Protein AF-D2QC10-F1 (afdb_monomer)

Structure (mmCIF, N/CA/C/O backbone):
data_AF-D2QC10-F1
#
_entry.id   AF-D2QC10-F1
#
loop_
_atom_site.group_PDB
_atom_site.id
_atom_site.type_symbol
_atom_site.label_atom_id
_atom_site.label_alt_id
_atom_site.label_comp_id
_atom_site.label_asym_id
_atom_site.label_entity_id
_atom_site.label_seq_id
_atom_site.pdbx_PDB_ins_code
_atom_site.Cartn_x
_atom_site.Cartn_y
_atom_site.Cartn_z
_atom_site.occupancy
_atom_site.B_iso_or_equiv
_atom_site.auth_seq_id
_atom_site.auth_comp_id
_atom_site.auth_asym_id
_atom_site.auth_atom_id
_atom_site.pdbx_PDB_model_num
ATOM 1 N N . MET A 1 1 ? 26.975 -38.002 15.599 1.00 36.53 1 MET A N 1
ATOM 2 C CA . MET A 1 1 ? 27.301 -37.436 14.276 1.00 36.53 1 MET A CA 1
ATOM 3 C C . MET A 1 1 ? 26.280 -38.032 13.317 1.00 36.53 1 MET A 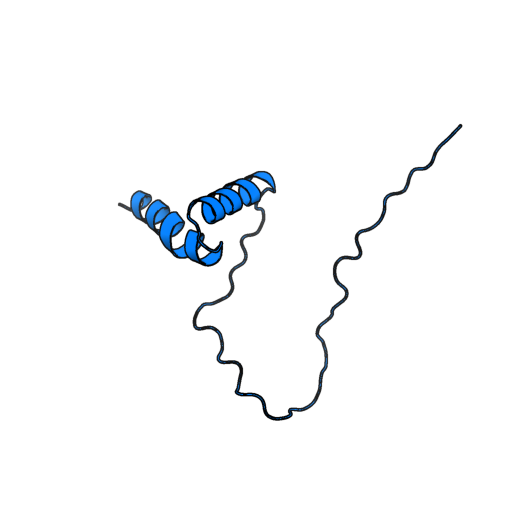C 1
ATOM 5 O O . MET A 1 1 ? 26.516 -39.116 12.821 1.00 36.53 1 MET A O 1
ATOM 9 N N . ALA A 1 2 ? 25.015 -37.608 13.261 1.00 42.69 2 ALA A N 1
ATOM 10 C CA . ALA A 1 2 ? 24.443 -36.262 13.176 1.00 42.69 2 ALA A CA 1
ATOM 11 C C . ALA A 1 2 ? 25.001 -35.500 11.978 1.00 42.69 2 ALA A C 1
ATOM 13 O O . ALA A 1 2 ? 26.071 -34.927 12.113 1.00 42.69 2 ALA A O 1
ATOM 14 N N . GLU A 1 3 ? 24.262 -35.556 10.869 1.00 40.69 3 GLU A N 1
ATOM 15 C CA . GLU A 1 3 ? 24.122 -34.500 9.861 1.00 40.69 3 GLU A CA 1
ATOM 16 C C . GLU A 1 3 ? 22.897 -34.846 8.993 1.00 40.69 3 GLU A C 1
ATOM 18 O O . GLU A 1 3 ? 22.958 -35.597 8.025 1.00 40.69 3 GLU A O 1
ATOM 23 N N . GLN A 1 4 ? 21.735 -34.381 9.464 1.00 45.12 4 GLN A N 1
ATOM 24 C CA . GLN A 1 4 ? 20.581 -34.092 8.620 1.00 45.12 4 GLN A CA 1
ATOM 25 C C . GLN A 1 4 ? 20.815 -32.687 8.075 1.00 45.12 4 GLN A C 1
ATOM 27 O O . GLN A 1 4 ? 20.894 -31.756 8.872 1.00 45.12 4 GLN A O 1
ATOM 32 N N . ASP A 1 5 ? 20.910 -32.533 6.760 1.00 39.19 5 ASP A N 1
ATOM 33 C CA . ASP A 1 5 ? 20.699 -31.238 6.125 1.00 39.19 5 ASP A CA 1
ATOM 34 C C . ASP A 1 5 ? 20.257 -31.445 4.674 1.00 39.19 5 ASP A C 1
ATOM 36 O O . ASP A 1 5 ? 20.750 -32.346 3.993 1.00 39.19 5 ASP A O 1
ATOM 40 N N . GLY A 1 6 ? 19.285 -30.656 4.223 1.00 38.69 6 GLY A N 1
ATOM 41 C CA . GLY A 1 6 ? 18.740 -30.780 2.867 1.00 38.69 6 GLY A CA 1
ATOM 42 C C . GLY A 1 6 ? 17.252 -30.477 2.712 1.00 38.69 6 GLY A C 1
ATOM 43 O O . GLY A 1 6 ? 16.546 -31.224 2.049 1.00 38.69 6 GLY A O 1
ATOM 44 N N . LEU A 1 7 ? 16.788 -29.417 3.374 1.00 44.78 7 LEU A N 1
ATOM 45 C CA . LEU A 1 7 ? 15.857 -28.411 2.852 1.00 44.78 7 LEU A CA 1
ATOM 46 C C . LEU A 1 7 ? 14.697 -28.883 1.944 1.00 44.78 7 LEU A C 1
ATOM 48 O O . LEU A 1 7 ? 14.840 -29.081 0.742 1.00 44.78 7 LEU A O 1
ATOM 52 N N . THR A 1 8 ? 13.504 -28.931 2.534 1.00 44.75 8 THR A N 1
ATOM 53 C CA . THR A 1 8 ? 12.199 -28.971 1.865 1.00 44.75 8 THR A CA 1
ATOM 54 C C . THR A 1 8 ? 12.105 -27.919 0.752 1.00 44.75 8 THR A C 1
ATOM 56 O O . THR A 1 8 ? 11.995 -26.724 1.029 1.00 44.75 8 THR A O 1
ATOM 59 N N . GLU A 1 9 ? 12.097 -28.355 -0.506 1.00 52.19 9 GLU A N 1
ATOM 60 C CA . GLU A 1 9 ? 11.711 -27.523 -1.648 1.00 52.19 9 GLU A CA 1
ATOM 61 C C . GLU A 1 9 ? 10.215 -27.171 -1.538 1.00 52.19 9 GLU A C 1
ATOM 63 O O . GLU A 1 9 ? 9.373 -28.077 -1.484 1.00 52.19 9 GLU A O 1
ATOM 68 N N . PRO A 1 10 ? 9.817 -25.886 -1.511 1.00 47.53 10 PRO A N 1
ATOM 69 C CA . PRO A 1 10 ? 8.418 -25.542 -1.681 1.00 47.53 10 PRO A CA 1
ATOM 70 C C . PRO A 1 10 ? 8.055 -25.784 -3.148 1.00 47.53 10 PRO A C 1
ATOM 72 O O . PRO A 1 10 ? 8.537 -25.089 -4.041 1.00 47.53 10 PRO A O 1
ATOM 75 N N . GLN A 1 11 ? 7.190 -26.771 -3.393 1.00 45.06 11 GLN A N 1
ATOM 76 C CA . GLN A 1 11 ? 6.532 -26.969 -4.683 1.00 45.06 11 GLN A CA 1
ATOM 77 C C . GLN A 1 11 ? 5.672 -25.739 -5.000 1.00 45.06 11 GLN A C 1
ATOM 79 O O . GLN A 1 11 ? 4.486 -25.667 -4.678 1.00 45.06 11 GLN A O 1
ATOM 84 N N . LEU A 1 12 ? 6.306 -24.738 -5.607 1.00 44.34 12 LEU A N 1
ATOM 85 C CA . LEU A 1 12 ? 5.666 -23.564 -6.1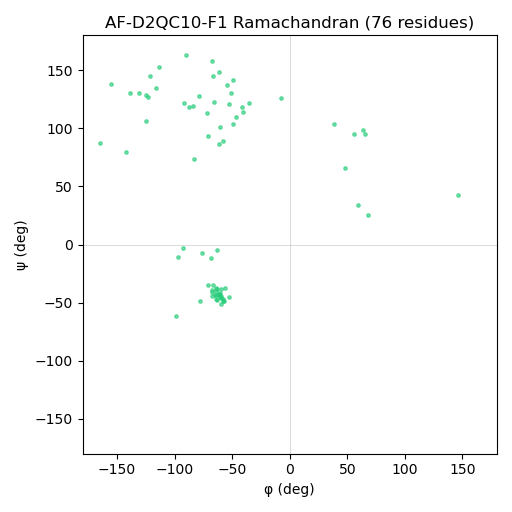68 1.00 44.34 12 LEU A CA 1
ATOM 86 C C . LEU A 1 12 ? 4.903 -24.006 -7.417 1.00 44.34 12 LEU A C 1
ATOM 88 O O . LEU A 1 12 ? 5.439 -24.095 -8.516 1.00 44.34 12 LEU A O 1
ATOM 92 N N . SER A 1 13 ? 3.629 -24.308 -7.184 1.00 46.94 13 SER A N 1
ATOM 93 C CA . SER A 1 13 ? 2.526 -24.071 -8.107 1.00 46.94 13 SER A CA 1
ATOM 94 C C . SER A 1 13 ? 2.776 -24.532 -9.540 1.00 46.94 13 SER A C 1
ATOM 96 O O . SER A 1 13 ? 2.730 -23.753 -10.491 1.00 46.94 13 SER A O 1
ATOM 98 N N . GLN A 1 14 ? 2.899 -25.850 -9.698 1.00 50.81 14 GLN A N 1
ATOM 99 C CA . GLN A 1 14 ? 2.348 -26.516 -10.871 1.00 50.81 14 GLN A CA 1
ATOM 100 C C . GLN A 1 14 ? 0.839 -26.241 -10.929 1.00 50.81 14 GLN A C 1
ATOM 102 O O . GLN A 1 14 ? 0.039 -26.991 -10.387 1.00 50.81 14 GLN A O 1
ATOM 107 N N . THR A 1 15 ? 0.451 -25.155 -11.588 1.00 41.09 15 THR A N 1
ATOM 108 C CA . THR A 1 15 ? -0.735 -25.144 -12.450 1.00 41.09 15 THR A CA 1
ATOM 109 C C . THR A 1 15 ? -0.394 -24.277 -13.655 1.00 41.09 15 THR A C 1
ATOM 111 O O . THR A 1 15 ? -0.737 -23.101 -13.735 1.00 41.09 15 THR A O 1
ATOM 114 N N . LEU A 1 16 ? 0.342 -24.881 -14.595 1.00 48.88 16 LEU A N 1
ATOM 115 C CA . LEU A 1 16 ? 0.216 -24.531 -16.004 1.00 48.88 16 LEU A CA 1
ATOM 116 C C . LEU A 1 16 ? -1.284 -24.556 -16.317 1.00 48.88 16 LEU A C 1
ATOM 118 O O . LEU A 1 16 ? -1.889 -25.623 -16.389 1.00 48.88 16 LEU A O 1
ATOM 122 N N . ALA A 1 17 ? -1.901 -23.385 -16.428 1.00 49.97 17 ALA A N 1
ATOM 123 C CA . ALA A 1 17 ? -3.225 -23.260 -17.005 1.00 49.97 17 ALA A CA 1
ATOM 124 C C . ALA A 1 17 ? -3.055 -23.205 -18.525 1.00 49.97 17 ALA A C 1
ATOM 126 O O . ALA A 1 17 ? -3.175 -22.145 -19.133 1.00 49.97 17 ALA A O 1
ATOM 127 N N . GLU A 1 18 ? -2.749 -24.358 -19.114 1.00 47.47 18 GLU A N 1
ATOM 128 C CA . GLU A 1 18 ? -2.973 -24.606 -20.532 1.00 47.47 18 GLU A CA 1
ATOM 129 C C . GLU A 1 18 ? -4.000 -25.733 -20.676 1.00 47.47 18 GLU A C 1
ATOM 131 O O . GLU A 1 18 ? -3.959 -26.740 -19.974 1.00 47.47 18 GLU A O 1
ATOM 136 N N . ASP A 1 19 ? -4.941 -25.474 -21.580 1.00 48.12 19 ASP A N 1
ATOM 137 C CA . ASP A 1 19 ? -6.007 -26.334 -22.084 1.00 48.12 19 ASP A CA 1
ATOM 138 C C . ASP A 1 19 ? -7.119 -26.795 -21.128 1.00 48.12 19 ASP A C 1
ATOM 140 O O . ASP A 1 19 ? -7.100 -27.866 -20.528 1.00 48.12 19 ASP A O 1
ATOM 144 N N . THR A 1 20 ? -8.223 -26.037 -21.142 1.00 45.44 20 THR A N 1
ATOM 145 C CA . THR A 1 20 ? -9.546 -26.677 -21.174 1.00 45.44 20 THR A CA 1
ATOM 146 C C . THR A 1 20 ? -10.360 -26.153 -22.351 1.00 45.44 20 THR A C 1
ATOM 148 O O . THR A 1 20 ? -10.857 -25.026 -22.375 1.00 45.44 20 THR A O 1
ATOM 151 N N . GLU A 1 21 ? -10.484 -27.024 -23.346 1.00 45.25 21 GLU A N 1
ATOM 152 C CA . GLU A 1 21 ? -11.467 -26.964 -24.413 1.00 45.25 21 GLU A CA 1
ATOM 153 C C . GLU A 1 21 ? -12.909 -26.747 -23.896 1.00 45.25 21 GLU A C 1
ATOM 155 O O . GLU A 1 21 ? -13.363 -27.370 -22.939 1.00 45.25 21 GLU A O 1
ATOM 160 N N . LYS A 1 22 ? -13.650 -25.934 -24.661 1.00 47.53 22 LYS A N 1
ATOM 161 C CA . LYS A 1 22 ? -15.105 -25.979 -24.926 1.00 47.53 22 LYS A CA 1
ATOM 162 C C . LYS A 1 22 ? -16.092 -25.757 -23.759 1.00 47.53 22 LYS A C 1
ATOM 164 O O . LYS A 1 22 ? -16.538 -26.653 -23.054 1.00 47.53 22 LYS A O 1
ATOM 169 N N . ALA A 1 23 ? -16.549 -24.504 -23.733 1.00 60.66 23 ALA A N 1
ATOM 170 C CA . ALA A 1 23 ? -17.809 -23.936 -23.246 1.00 60.66 23 ALA A CA 1
ATOM 171 C C . ALA A 1 23 ? -18.955 -24.879 -22.797 1.00 60.66 23 ALA A C 1
ATOM 173 O O . ALA A 1 23 ? -19.554 -25.605 -23.590 1.00 60.66 23 ALA A O 1
ATOM 174 N N . LYS A 1 24 ? -19.422 -24.652 -21.560 1.00 49.44 24 LYS A N 1
ATOM 175 C CA . LYS A 1 24 ? -20.829 -24.796 -21.149 1.00 49.44 24 LYS A CA 1
ATOM 176 C C . LYS A 1 24 ? -21.239 -23.527 -20.402 1.00 49.44 24 LYS A C 1
ATOM 178 O O . LYS A 1 24 ? -20.499 -23.049 -19.550 1.00 49.44 24 LYS A O 1
ATOM 183 N N . GLY A 1 25 ? -22.376 -22.957 -20.801 1.00 57.12 25 GLY A N 1
ATOM 184 C CA . GLY A 1 25 ? -22.817 -21.598 -20.486 1.00 57.12 25 GLY A CA 1
ATOM 185 C C . GLY A 1 25 ? -22.543 -21.130 -19.056 1.00 57.12 25 GLY A C 1
ATOM 186 O O . GLY A 1 25 ? -23.144 -21.601 -18.098 1.00 57.12 25 GLY A O 1
ATOM 187 N N . GLY A 1 26 ? -21.679 -20.131 -18.946 1.00 57.97 26 GLY A N 1
ATOM 188 C CA . GLY A 1 26 ? -21.526 -19.280 -17.779 1.00 57.97 26 GLY A CA 1
ATOM 189 C C . GLY A 1 26 ? -21.333 -17.872 -18.308 1.00 57.97 26 GLY A C 1
ATOM 190 O O . GLY A 1 26 ? -20.557 -17.682 -19.244 1.00 57.97 26 GLY A O 1
ATOM 191 N N . ARG A 1 27 ? -22.102 -16.911 -17.781 1.00 63.22 27 ARG A N 1
ATOM 192 C CA . ARG A 1 27 ? -22.021 -15.482 -18.118 1.00 63.22 27 ARG A CA 1
ATOM 193 C C . ARG A 1 27 ? -20.564 -15.109 -18.380 1.00 63.22 27 ARG A C 1
ATOM 195 O O . ARG A 1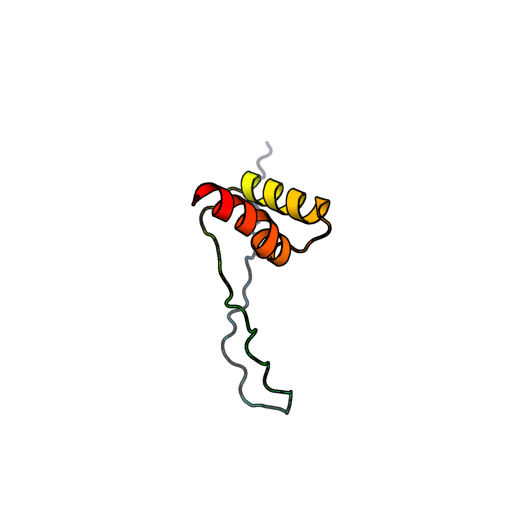 27 ? -19.741 -15.338 -17.495 1.00 63.22 27 ARG A O 1
ATOM 202 N N . SER A 1 28 ? -20.274 -14.585 -19.579 1.00 64.06 28 SER A N 1
ATOM 203 C CA . SER A 1 28 ? -18.938 -14.095 -19.935 1.00 64.06 28 SER A CA 1
ATOM 204 C C . SER A 1 28 ? -18.393 -13.345 -18.728 1.00 64.06 28 SER A C 1
ATOM 206 O O . SER A 1 28 ? -19.066 -12.424 -18.244 1.00 64.06 28 SER A O 1
ATOM 208 N N . ARG A 1 29 ? -17.277 -13.824 -18.1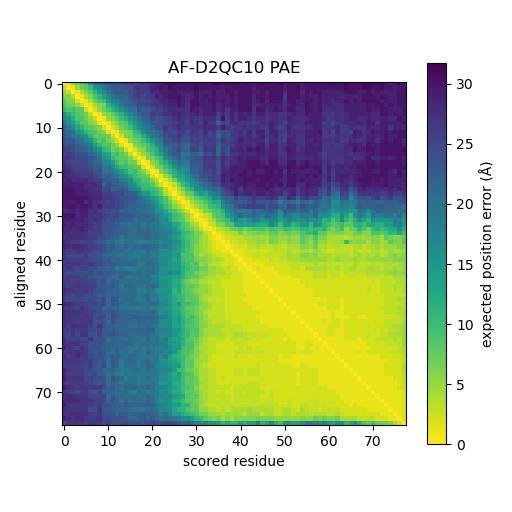57 1.00 68.94 29 ARG A N 1
ATOM 209 C CA . ARG A 1 29 ? -16.648 -13.161 -17.016 1.00 68.94 29 ARG A CA 1
ATOM 210 C C . ARG A 1 29 ? -16.296 -11.782 -17.535 1.00 68.94 29 ARG A C 1
ATOM 212 O O . ARG A 1 29 ? -15.368 -11.647 -18.326 1.00 68.94 29 ARG A O 1
ATOM 219 N N . ARG A 1 30 ? -17.121 -10.792 -17.183 1.00 68.81 30 ARG A N 1
ATOM 220 C CA . ARG A 1 30 ? -16.899 -9.405 -17.567 1.00 68.81 30 ARG A CA 1
ATOM 221 C C . ARG A 1 30 ? -15.474 -9.115 -17.128 1.00 68.81 30 ARG A C 1
ATOM 223 O O . ARG A 1 30 ? -15.155 -9.365 -15.963 1.00 68.81 30 ARG A O 1
ATOM 230 N N . ALA A 1 31 ? -14.620 -8.731 -18.075 1.00 67.81 31 ALA A N 1
ATOM 231 C CA . ALA A 1 31 ? -13.264 -8.352 -17.731 1.00 67.81 31 ALA A CA 1
ATOM 232 C C . ALA A 1 31 ? -13.378 -7.323 -16.597 1.00 67.81 31 ALA A C 1
ATOM 234 O O . ALA A 1 31 ? -14.243 -6.445 -16.694 1.00 67.81 31 ALA A O 1
ATOM 235 N N . PRO A 1 32 ? -12.637 -7.490 -15.491 1.00 73.12 32 PRO A N 1
ATOM 236 C CA . PRO A 1 32 ? -12.715 -6.534 -14.403 1.00 73.12 32 PRO A CA 1
ATOM 237 C C . PRO A 1 32 ? -12.438 -5.141 -14.967 1.00 73.12 32 PRO A C 1
ATOM 239 O O . PRO A 1 32 ? -11.531 -4.971 -15.779 1.00 73.12 32 PRO A O 1
ATOM 242 N N . ASP A 1 33 ? -13.222 -4.149 -14.539 1.00 77.00 33 ASP A N 1
ATOM 243 C CA . ASP A 1 33 ? -13.097 -2.761 -15.010 1.00 77.00 33 ASP A CA 1
ATOM 244 C C . ASP A 1 33 ? -11.734 -2.132 -14.636 1.00 77.00 33 ASP A C 1
ATOM 246 O O . ASP A 1 33 ? -11.424 -1.008 -15.026 1.00 77.00 33 ASP A O 1
ATOM 250 N N . VAL A 1 34 ? -10.906 -2.859 -13.878 1.00 77.31 34 VAL A N 1
ATOM 251 C CA . VAL A 1 34 ? -9.591 -2.452 -13.394 1.00 77.31 34 VAL A CA 1
ATOM 252 C C . VAL A 1 34 ? -8.551 -3.484 -13.830 1.00 77.31 34 VAL A C 1
ATOM 254 O O . VAL A 1 34 ? -8.715 -4.684 -13.602 1.00 77.31 34 VAL A O 1
ATOM 257 N N . GLY A 1 35 ? -7.467 -3.008 -14.446 1.00 84.38 35 GLY A N 1
ATOM 258 C CA . GLY A 1 35 ? -6.329 -3.845 -14.821 1.00 84.38 35 GLY A CA 1
ATOM 259 C C . GLY A 1 35 ? -5.591 -4.393 -13.598 1.00 84.38 35 GLY A C 1
ATOM 260 O O . GLY A 1 35 ? -5.464 -3.716 -12.578 1.00 84.38 35 GLY A O 1
ATOM 261 N N . ILE A 1 36 ? -5.085 -5.623 -13.704 1.00 86.75 36 ILE A N 1
ATOM 262 C CA . ILE A 1 36 ? -4.225 -6.217 -12.676 1.00 86.75 36 ILE A CA 1
ATOM 263 C C . ILE A 1 36 ? -2.820 -5.640 -12.841 1.00 86.75 36 ILE A C 1
ATOM 265 O O . ILE A 1 36 ? -2.251 -5.705 -13.931 1.00 86.75 36 ILE A O 1
ATOM 269 N N . TRP A 1 37 ? -2.252 -5.112 -11.756 1.00 87.12 37 TRP A N 1
ATOM 270 C CA . TRP A 1 37 ? -0.871 -4.639 -11.725 1.00 87.12 37 TRP A CA 1
ATOM 271 C C . TRP A 1 37 ? -0.072 -5.385 -10.660 1.00 87.12 37 TRP A C 1
ATOM 273 O O . TRP A 1 37 ? -0.605 -5.735 -9.608 1.00 87.12 37 TRP A O 1
ATOM 283 N N . ALA A 1 38 ? 1.203 -5.637 -10.946 1.00 89.62 38 ALA A N 1
ATOM 284 C CA . ALA A 1 38 ? 2.128 -6.282 -10.027 1.00 89.62 38 ALA A CA 1
ATOM 285 C C . ALA A 1 38 ? 3.331 -5.365 -9.811 1.00 89.62 38 ALA A C 1
ATOM 287 O O . ALA A 1 38 ? 3.970 -4.941 -10.775 1.00 89.62 38 ALA A O 1
ATOM 288 N N . VAL A 1 39 ? 3.638 -5.086 -8.547 1.00 90.50 39 VAL A N 1
ATOM 289 C CA . VAL A 1 39 ? 4.855 -4.375 -8.151 1.00 90.50 39 VAL A CA 1
ATOM 290 C C . VAL A 1 39 ? 5.921 -5.428 -7.874 1.00 90.50 39 VAL A C 1
ATOM 292 O O . VAL A 1 39 ? 5.706 -6.338 -7.075 1.00 90.50 39 VAL A O 1
ATOM 295 N N . ARG A 1 40 ? 7.040 -5.352 -8.593 1.00 92.88 40 ARG A N 1
ATOM 296 C CA . ARG A 1 40 ? 8.192 -6.243 -8.402 1.00 92.88 40 ARG A CA 1
ATOM 297 C C . ARG A 1 40 ? 9.151 -5.635 -7.386 1.00 92.88 40 ARG A C 1
ATOM 299 O O . ARG A 1 40 ? 9.071 -4.442 -7.122 1.00 92.88 40 ARG A O 1
ATOM 306 N N . GLU A 1 41 ? 10.048 -6.466 -6.858 1.00 95.12 41 GLU A N 1
ATOM 307 C CA . GLU A 1 41 ? 11.139 -6.023 -5.974 1.00 95.12 41 GLU A CA 1
ATOM 308 C C . GLU A 1 41 ? 10.641 -5.315 -4.701 1.00 95.12 41 GLU A C 1
ATOM 310 O O . GLU A 1 41 ? 11.269 -4.398 -4.189 1.00 95.12 41 GLU A O 1
ATOM 315 N N . VAL A 1 42 ? 9.488 -5.749 -4.182 1.00 94.44 42 VAL A N 1
ATOM 316 C CA . VAL A 1 42 ? 8.995 -5.317 -2.873 1.00 94.44 42 VAL A CA 1
ATOM 317 C C . VAL A 1 42 ? 9.576 -6.245 -1.818 1.00 94.44 42 VAL A C 1
ATOM 319 O O . VAL A 1 42 ? 9.291 -7.444 -1.824 1.00 94.44 42 VAL A O 1
ATOM 322 N N . ASP A 1 43 ? 10.359 -5.688 -0.900 1.00 97.25 43 ASP A N 1
ATOM 323 C CA . ASP A 1 43 ? 10.887 -6.440 0.232 1.00 97.25 43 ASP A CA 1
ATOM 324 C C . ASP A 1 43 ? 9.754 -6.979 1.118 1.00 97.25 43 ASP A C 1
ATOM 326 O O . ASP A 1 43 ? 8.699 -6.354 1.275 1.00 97.25 43 ASP A O 1
ATOM 330 N N . LEU A 1 44 ? 9.986 -8.135 1.751 1.00 96.25 44 LEU A N 1
ATOM 331 C CA . LEU A 1 44 ? 9.006 -8.771 2.644 1.00 96.25 44 LEU A CA 1
ATOM 332 C C . LEU A 1 44 ? 8.561 -7.835 3.772 1.00 96.25 44 LEU A C 1
ATOM 334 O O . LEU A 1 44 ? 7.385 -7.812 4.138 1.00 96.25 44 LEU A O 1
ATOM 338 N N . GLU A 1 45 ? 9.491 -7.042 4.301 1.00 97.38 45 GLU A N 1
ATOM 339 C CA . GLU A 1 45 ? 9.197 -6.045 5.325 1.00 97.38 45 GLU A CA 1
ATOM 340 C C . GLU A 1 45 ? 8.245 -4.968 4.796 1.00 97.38 45 GLU A C 1
ATOM 342 O O . GLU A 1 45 ? 7.225 -4.675 5.424 1.00 97.38 45 GLU A O 1
ATOM 347 N N . THR A 1 46 ? 8.529 -4.416 3.613 1.00 96.94 46 THR A N 1
ATOM 348 C CA . THR A 1 46 ? 7.674 -3.410 2.978 1.00 96.94 46 THR A CA 1
ATOM 349 C C . THR A 1 46 ? 6.279 -3.964 2.711 1.00 96.94 46 THR A C 1
ATOM 351 O O . THR A 1 46 ? 5.291 -3.313 3.054 1.00 96.94 46 THR A O 1
ATOM 354 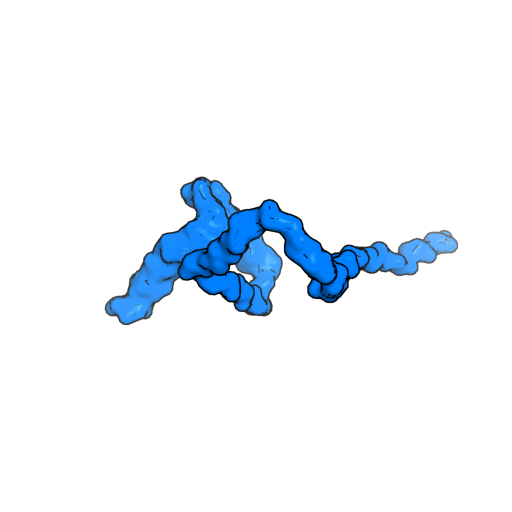N N . HIS A 1 47 ? 6.181 -5.185 2.175 1.00 95.44 47 HIS A N 1
ATOM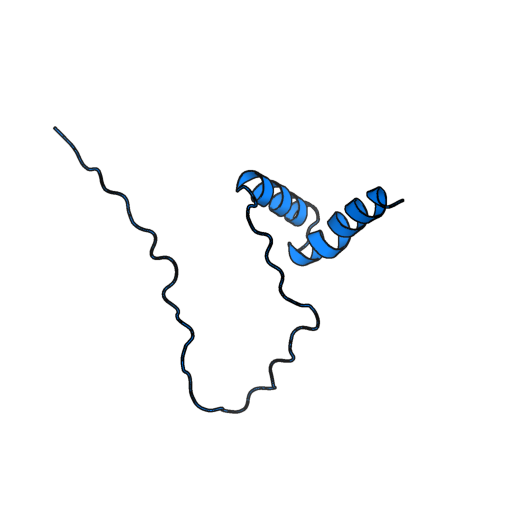 355 C CA . HIS A 1 47 ? 4.896 -5.849 1.965 1.00 95.44 47 HIS A CA 1
ATOM 356 C C . HIS A 1 47 ? 4.105 -5.971 3.278 1.00 95.44 47 HIS A C 1
ATOM 358 O O . HIS A 1 47 ? 2.944 -5.563 3.338 1.00 95.44 47 HIS A O 1
ATOM 364 N N . ALA A 1 48 ? 4.745 -6.449 4.351 1.00 97.31 48 ALA A N 1
ATOM 365 C CA . ALA A 1 48 ? 4.109 -6.619 5.657 1.00 97.31 48 ALA A CA 1
ATOM 366 C C . ALA A 1 48 ? 3.639 -5.288 6.273 1.00 97.31 48 ALA A C 1
ATOM 368 O O . ALA A 1 48 ? 2.570 -5.224 6.886 1.00 97.31 48 ALA A O 1
ATOM 369 N N . ILE A 1 49 ? 4.409 -4.207 6.105 1.00 97.31 49 ILE A N 1
ATOM 370 C CA . ILE A 1 49 ? 4.022 -2.870 6.576 1.00 97.31 49 ILE A CA 1
ATOM 371 C C . ILE A 1 49 ? 2.770 -2.383 5.840 1.00 97.31 49 ILE A C 1
ATOM 373 O O . ILE A 1 49 ? 1.830 -1.908 6.486 1.00 97.31 49 ILE A O 1
ATOM 377 N N . ILE A 1 50 ? 2.733 -2.522 4.512 1.00 96.00 50 ILE A N 1
ATOM 378 C CA . ILE A 1 50 ? 1.587 -2.096 3.698 1.00 96.00 50 ILE A CA 1
ATOM 379 C C . ILE A 1 50 ? 0.351 -2.938 4.042 1.00 96.00 50 ILE A C 1
ATOM 381 O O . ILE A 1 50 ? -0.728 -2.386 4.259 1.00 96.00 50 ILE A O 1
ATOM 385 N N . GLU A 1 51 ? 0.505 -4.255 4.182 1.00 96.31 51 GLU A N 1
ATOM 386 C CA . GLU A 1 51 ? -0.578 -5.174 4.553 1.00 96.31 51 GLU A CA 1
ATOM 387 C C . GLU A 1 51 ? -1.166 -4.857 5.931 1.00 96.31 51 GLU A C 1
ATOM 389 O O . GLU A 1 51 ? -2.389 -4.810 6.117 1.00 96.31 51 GLU A O 1
ATOM 394 N N . LYS A 1 52 ? -0.300 -4.562 6.901 1.00 97.75 52 LYS A N 1
ATOM 395 C CA . LYS A 1 52 ? -0.714 -4.108 8.229 1.00 97.75 52 LYS A CA 1
ATOM 396 C C . LYS A 1 52 ? -1.435 -2.761 8.165 1.00 97.75 52 LYS A C 1
ATOM 398 O O . LYS A 1 52 ? -2.393 -2.561 8.912 1.00 97.75 52 LYS A O 1
ATOM 403 N N . GLY A 1 53 ? -0.999 -1.851 7.292 1.00 97.56 53 GLY A N 1
ATOM 404 C CA . GLY A 1 53 ? -1.670 -0.575 7.025 1.00 97.56 53 GLY A CA 1
ATOM 405 C C . GLY A 1 53 ? -3.094 -0.771 6.504 1.00 97.56 53 GLY A C 1
ATOM 406 O O . GLY A 1 53 ? -4.041 -0.259 7.103 1.00 97.56 53 GLY A O 1
ATOM 407 N N . ALA A 1 54 ? -3.255 -1.602 5.471 1.00 97.50 54 ALA A N 1
ATOM 408 C CA . ALA A 1 54 ? -4.558 -1.958 4.911 1.00 97.50 54 ALA A CA 1
ATOM 409 C C . ALA A 1 54 ? -5.482 -2.594 5.966 1.00 97.50 54 ALA A C 1
ATOM 411 O O . ALA A 1 54 ? -6.622 -2.162 6.148 1.00 97.50 54 ALA A O 1
ATOM 412 N N . SER A 1 55 ? -4.949 -3.548 6.739 1.00 97.81 55 SER A N 1
ATOM 413 C CA . SER A 1 55 ? -5.681 -4.226 7.817 1.00 97.81 55 SER A CA 1
ATOM 414 C C . SER A 1 55 ? -6.159 -3.254 8.898 1.00 97.81 55 SER A C 1
ATOM 416 O O . SER A 1 55 ? -7.298 -3.340 9.351 1.00 97.81 55 SER A O 1
ATOM 418 N N . ARG A 1 56 ? -5.317 -2.290 9.297 1.00 97.69 56 ARG A N 1
ATOM 419 C CA . ARG A 1 56 ? -5.673 -1.252 10.283 1.00 97.69 56 ARG A CA 1
ATOM 420 C C . ARG A 1 56 ? -6.746 -0.295 9.777 1.00 97.69 56 ARG A C 1
ATOM 422 O O . ARG A 1 56 ? -7.568 0.149 10.570 1.00 97.69 56 ARG A O 1
ATOM 429 N N . ALA A 1 57 ? -6.739 0.010 8.483 1.00 96.75 57 ALA A N 1
ATOM 430 C CA . ALA A 1 57 ? -7.764 0.831 7.847 1.00 96.75 57 ALA A CA 1
ATOM 431 C C . ALA A 1 57 ? -9.082 0.067 7.606 1.00 96.7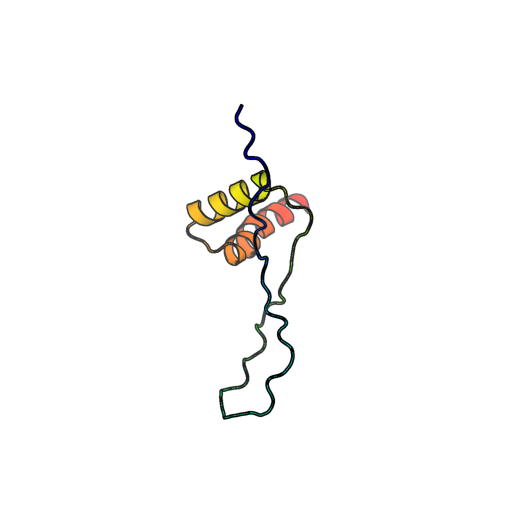5 57 ALA A C 1
ATOM 433 O O . ALA A 1 57 ?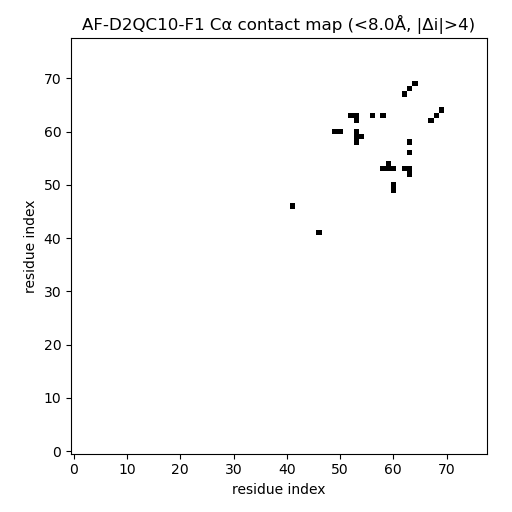 -10.063 0.677 7.186 1.00 96.75 57 ALA A O 1
ATOM 434 N N . GLY A 1 58 ? -9.117 -1.252 7.844 1.00 97.50 58 GLY A N 1
ATOM 435 C CA . GLY A 1 58 ? -10.272 -2.097 7.533 1.00 97.50 58 GLY A CA 1
ATOM 436 C C . GLY A 1 58 ? -10.520 -2.242 6.028 1.00 97.50 58 GLY A C 1
ATOM 437 O O . GLY A 1 58 ? -11.657 -2.464 5.614 1.00 97.50 58 GLY A O 1
ATOM 438 N N . LYS A 1 59 ? -9.474 -2.085 5.206 1.00 97.12 59 LYS A N 1
ATOM 439 C CA . LYS A 1 59 ? -9.546 -2.088 3.740 1.00 97.12 59 LYS A CA 1
ATOM 440 C C . LYS A 1 59 ? -8.814 -3.294 3.162 1.00 97.12 59 LYS A C 1
ATOM 442 O O . LYS A 1 59 ? -7.841 -3.788 3.727 1.00 97.12 59 LYS A O 1
ATOM 447 N N . THR A 1 60 ? -9.244 -3.742 1.986 1.00 95.62 60 THR A N 1
ATOM 448 C CA . THR A 1 60 ? -8.435 -4.670 1.180 1.00 95.62 60 THR A CA 1
ATOM 449 C C . THR A 1 60 ? -7.168 -3.975 0.678 1.00 95.62 60 THR A C 1
ATOM 451 O O . THR A 1 60 ? -7.148 -2.753 0.525 1.00 95.62 60 THR A O 1
ATOM 454 N N . MET A 1 61 ? -6.128 -4.746 0.341 1.00 94.19 61 MET A N 1
ATOM 455 C CA . MET A 1 61 ? -4.889 -4.203 -0.231 1.00 94.19 61 MET A CA 1
ATOM 456 C C . MET A 1 61 ? -5.160 -3.307 -1.451 1.00 94.19 61 MET A C 1
ATOM 458 O O . MET A 1 61 ? -4.643 -2.199 -1.543 1.00 94.19 61 MET A O 1
ATOM 462 N N . GLY A 1 62 ? -6.037 -3.750 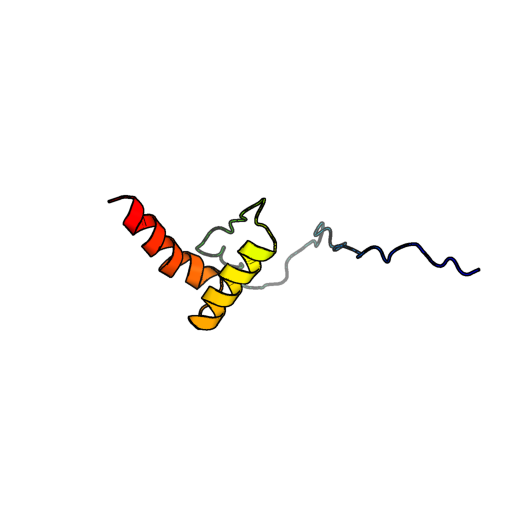-2.359 1.00 92.69 62 GLY A N 1
ATOM 463 C CA . GLY A 1 62 ? -6.400 -2.976 -3.548 1.00 92.69 62 GLY A CA 1
ATOM 464 C C . GLY A 1 62 ? -7.103 -1.655 -3.222 1.00 92.69 62 GLY A C 1
ATOM 465 O O . GLY A 1 62 ? -6.816 -0.642 -3.853 1.00 92.69 62 GLY A O 1
ATOM 466 N N . GLN A 1 63 ? -7.995 -1.634 -2.227 1.00 94.56 63 GLN A N 1
ATOM 467 C CA . GLN A 1 63 ? -8.639 -0.395 -1.768 1.00 94.56 63 GLN A CA 1
ATOM 468 C C . GLN A 1 63 ? -7.633 0.548 -1.106 1.00 94.56 63 GLN A C 1
ATOM 470 O O . GLN A 1 63 ? -7.615 1.732 -1.421 1.00 94.56 63 GLN A O 1
ATOM 475 N N . TYR A 1 64 ? -6.759 0.017 -0.250 1.00 96.88 64 TYR A N 1
ATOM 476 C CA . TYR A 1 64 ? -5.734 0.798 0.440 1.00 96.88 64 TYR A CA 1
ATOM 477 C C . TYR A 1 64 ? -4.750 1.459 -0.538 1.00 96.88 64 TYR A C 1
ATOM 479 O O . TYR A 1 64 ? -4.450 2.647 -0.428 1.00 96.88 64 TYR A O 1
ATOM 487 N N . VAL A 1 65 ? -4.306 0.721 -1.561 1.00 94.75 65 VAL A N 1
ATOM 488 C CA . VAL A 1 65 ? -3.460 1.267 -2.635 1.00 94.75 65 VAL A CA 1
ATOM 489 C C . VAL A 1 65 ? -4.210 2.341 -3.434 1.00 94.75 65 VAL A C 1
ATOM 491 O O . VAL A 1 65 ? -3.658 3.399 -3.733 1.00 94.75 65 VAL A O 1
ATOM 494 N N . ASN A 1 66 ? -5.479 2.096 -3.771 1.00 93.56 66 ASN A N 1
ATOM 495 C CA . ASN A 1 66 ? -6.266 3.024 -4.578 1.00 93.56 66 ASN A CA 1
ATOM 496 C C . ASN A 1 66 ? -6.646 4.312 -3.845 1.00 93.56 66 ASN A C 1
ATOM 498 O O . ASN A 1 66 ? -6.746 5.351 -4.484 1.00 93.56 66 ASN A O 1
ATOM 502 N N . GLU A 1 67 ? -6.903 4.270 -2.546 1.00 96.00 67 GLU A N 1
ATOM 503 C CA . GLU A 1 67 ? -7.390 5.436 -1.807 1.00 96.00 67 GLU A CA 1
ATOM 504 C C . GLU A 1 67 ? -6.247 6.135 -1.073 1.00 96.00 67 GLU A C 1
ATOM 506 O O . GLU A 1 67 ? -5.927 7.285 -1.372 1.00 96.00 67 GLU A O 1
ATOM 511 N N . ASP A 1 68 ? -5.601 5.426 -0.149 1.00 97.25 68 ASP A N 1
ATOM 512 C CA . ASP A 1 68 ? -4.654 6.014 0.797 1.00 97.25 68 ASP A CA 1
ATOM 513 C C . ASP A 1 68 ? -3.298 6.286 0.139 1.00 97.25 68 ASP A C 1
ATOM 515 O O . ASP A 1 68 ? -2.784 7.404 0.212 1.00 97.25 68 ASP A O 1
ATOM 519 N N . ILE A 1 69 ? -2.741 5.299 -0.577 1.00 95.50 69 ILE A N 1
ATOM 520 C CA . ILE A 1 69 ? -1.460 5.484 -1.279 1.00 95.50 69 ILE A CA 1
ATOM 521 C C . ILE A 1 69 ? -1.614 6.487 -2.427 1.00 95.50 69 ILE A C 1
ATOM 523 O O . ILE A 1 69 ? -0.744 7.334 -2.611 1.00 95.50 69 ILE A O 1
ATOM 527 N N . ARG A 1 70 ? -2.733 6.464 -3.167 1.00 95.38 70 ARG A N 1
ATOM 528 C CA . ARG A 1 70 ? -3.009 7.481 -4.197 1.00 95.38 70 ARG A CA 1
ATOM 529 C C . ARG A 1 70 ? -3.028 8.886 -3.603 1.00 95.38 70 ARG A C 1
ATOM 531 O O . ARG A 1 70 ? -2.390 9.767 -4.168 1.00 95.38 70 ARG A O 1
ATOM 538 N N . SER A 1 71 ? -3.743 9.085 -2.496 1.00 96.88 71 SER A N 1
ATOM 539 C CA . SER A 1 71 ? -3.815 10.380 -1.811 1.00 96.88 71 SER A CA 1
ATOM 540 C C . SER A 1 71 ? -2.426 10.852 -1.368 1.00 96.88 71 SER A C 1
ATOM 542 O O . SER A 1 71 ? -2.040 11.987 -1.642 1.00 96.88 71 SER A O 1
ATOM 544 N N . LEU A 1 72 ? -1.628 9.945 -0.788 1.00 95.88 72 LEU A N 1
ATOM 545 C CA . LEU A 1 72 ? -0.242 10.219 -0.403 1.00 95.88 72 LEU A CA 1
ATOM 546 C C . LEU A 1 72 ? 0.628 10.623 -1.599 1.00 95.88 72 LEU A C 1
ATOM 548 O O . LEU A 1 72 ? 1.390 11.575 -1.503 1.00 95.88 72 LEU A O 1
ATOM 552 N N . VAL A 1 73 ? 0.543 9.914 -2.726 1.00 96.31 73 VAL A N 1
ATOM 553 C CA . VAL A 1 73 ? 1.332 10.253 -3.921 1.00 96.31 73 VAL A CA 1
ATOM 554 C C . VAL A 1 73 ? 0.863 11.583 -4.513 1.00 96.31 73 VAL A C 1
ATOM 556 O O . VAL A 1 73 ? 1.692 12.410 -4.877 1.00 96.31 73 VAL A O 1
ATOM 559 N N . GLN A 1 74 ? -0.449 11.829 -4.563 1.00 96.12 74 GLN A N 1
ATOM 560 C CA . GLN A 1 74 ? -1.009 13.097 -5.040 1.00 96.12 74 GLN A CA 1
ATOM 561 C C . GLN A 1 74 ? -0.523 14.292 -4.215 1.00 96.12 74 GLN A C 1
ATOM 563 O O . GLN A 1 74 ? -0.215 15.330 -4.799 1.00 96.12 74 GLN A O 1
ATOM 568 N N . SER A 1 75 ? -0.381 14.141 -2.894 1.00 96.56 75 SER A N 1
ATOM 569 C CA . SER A 1 75 ? 0.129 15.214 -2.033 1.00 96.56 75 SER A CA 1
ATOM 570 C C . SER A 1 75 ? 1.608 15.546 -2.257 1.00 96.56 75 SER A C 1
ATOM 572 O O . SER A 1 75 ? 2.073 16.532 -1.707 1.00 96.56 75 SER A O 1
ATOM 574 N N . GLN A 1 76 ? 2.356 14.724 -3.001 1.00 95.69 76 GLN A N 1
ATOM 575 C CA . GLN A 1 76 ? 3.759 14.989 -3.362 1.00 95.69 76 GLN A CA 1
ATOM 576 C C . GLN A 1 76 ? 3.905 15.620 -4.754 1.00 95.69 76 GLN A C 1
ATOM 578 O O . GLN A 1 76 ? 4.998 16.034 -5.134 1.00 95.69 76 GLN A O 1
ATOM 583 N N . LEU A 1 77 ? 2.828 15.647 -5.544 1.00 94.25 77 LEU A N 1
ATOM 584 C CA . LEU A 1 77 ? 2.822 16.195 -6.903 1.00 94.25 77 LEU A CA 1
ATOM 585 C C . LEU A 1 77 ? 2.408 17.676 -6.949 1.00 94.25 77 LEU A C 1
ATOM 587 O O . LEU A 1 77 ? 2.381 18.253 -8.035 1.00 94.25 77 LEU A O 1
ATOM 591 N N . THR A 1 78 ? 2.060 18.266 -5.801 1.00 73.44 78 THR A N 1
ATOM 592 C CA . THR A 1 78 ? 1.576 19.650 -5.646 1.00 73.44 78 THR A CA 1
ATOM 593 C C . THR A 1 78 ? 2.315 20.320 -4.500 1.00 73.44 78 THR A C 1
ATOM 595 O O . THR A 1 78 ? 2.610 21.527 -4.624 1.00 73.44 78 THR A O 1
#

pLDDT: mean 76.16, std 22.5, range [36.53, 97.81]

Sequence (78 aa):
MAEQDGLTEPQLSQTLAEDTEKAKGGRSRRAPDVGIWAVREVDLETHAIIEKGASRAGKTMGQYVNEDIRSLVQSQLT

Foldseek 3Di:
DDDDDDDDDPPPDPDPPDDDDDDDDDPDPPDPPDDDDDDPPQDPVNVVVLCVVCVVVVHDSVVCCVPVVVVVVVVVVD

Secondary structure (DSSP, 8-state):
-----------------------------PPPSS------S--HHHHHHHHHHHHHTT--HHHHIIIIIHHHHHTT--

Organism: Spirosoma linguale (strain ATCC 33905 / DSM 74 / LMG 10896 / Claus 1) (NCBI:txid504472)

Solvent-accessible surface area (backbone atoms only — not comparable to full-atom values): 5490 Å² total; per-residue (Å²): 135,87,83,89,84,82,78,87,77,79,84,77,70,91,66,81,89,70,87,83,83,81,90,74,97,64,80,77,79,70,74,68,99,62,85,90,81,81,84,74,93,68,50,71,67,58,51,51,52,51,51,52,49,15,56,74,70,75,37,53,64,70,54,31,49,63,51,56,50,42,51,57,53,54,68,72,76,113

Mean predicted aligned error: 15.19 Å

Radius of gyration: 20.58 Å; Cα contacts (8 Å, |Δi|>4): 15; chains: 1; bounding box: 50×57×39 Å